Protein AF-A0AAX3HD53-F1 (afdb_monomer_lite)

InterPro domains:
  IPR052057 IS150/IS1296 orfA-like [PTHR33795] (1-44)

Foldseek 3Di:
DDQDPVLLVVLLVVVVVVDDLVVNCVVVVHDSVVSVVSNVVVVD

Secondary structure (DSSP, 8-state):
-PPPHHHHHHHHHHHHTT--HHHHHHHHT--HHHHHHHHHHH--

Radius of g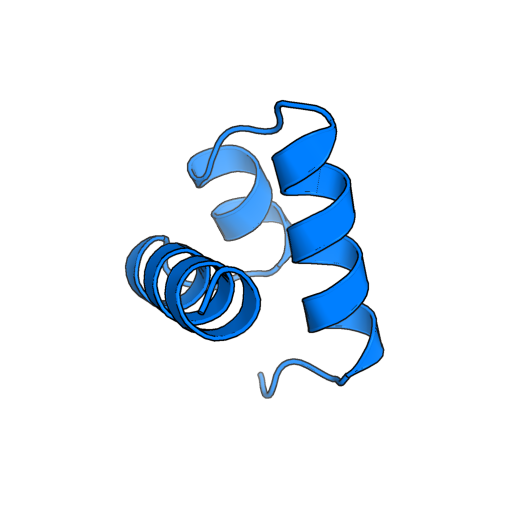yration: 9.32 Å; chains: 1; bounding box: 24×19×18 Å

Sequence (44 aa):
MKLTYDDKVQIYELRKQGYSLEKLSNKFEINNSNIRYMIKLIDR

Structure (mmCIF, N/CA/C/O backbone):
data_AF-A0AAX3HD53-F1
#
_entry.id   AF-A0AAX3HD53-F1
#
loop_
_atom_site.group_PDB
_atom_site.id
_atom_site.type_symbol
_atom_site.label_atom_id
_atom_site.label_alt_id
_atom_site.label_comp_id
_atom_site.label_asym_id
_atom_site.label_entity_id
_atom_site.label_seq_id
_atom_site.pdbx_PDB_ins_code
_atom_site.Cartn_x
_atom_site.Cartn_y
_atom_site.Cartn_z
_atom_site.occupancy
_atom_site.B_iso_or_equiv
_atom_site.auth_seq_id
_atom_site.auth_comp_id
_atom_site.auth_asym_id
_atom_site.auth_atom_id
_atom_site.pdbx_PDB_model_num
ATOM 1 N N . MET A 1 1 ? 14.130 0.898 -6.662 1.00 63.84 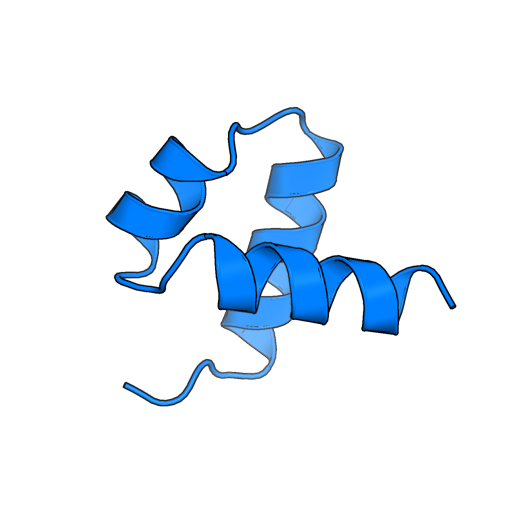1 MET A N 1
ATOM 2 C CA . MET A 1 1 ? 13.601 -0.476 -6.801 1.00 63.84 1 MET A CA 1
ATOM 3 C C . MET A 1 1 ? 12.336 -0.426 -7.656 1.00 63.84 1 MET A C 1
ATOM 5 O O . MET A 1 1 ? 11.568 0.518 -7.504 1.00 63.84 1 MET A O 1
ATOM 9 N N . LYS A 1 2 ? 12.144 -1.343 -8.612 1.00 74.62 2 LYS A N 1
ATOM 10 C CA . LYS A 1 2 ? 10.897 -1.423 -9.397 1.00 74.62 2 LYS A CA 1
ATOM 11 C C . LYS A 1 2 ? 9.969 -2.392 -8.665 1.00 74.62 2 LYS A C 1
ATOM 13 O O . LYS A 1 2 ? 10.373 -3.529 -8.467 1.00 74.62 2 LYS A O 1
ATOM 18 N N . LEU A 1 3 ? 8.773 -1.948 -8.271 1.00 80.88 3 LEU A N 1
ATOM 19 C CA . LEU A 1 3 ? 7.760 -2.839 -7.694 1.00 80.88 3 LEU A CA 1
ATOM 20 C C . LEU A 1 3 ? 7.421 -3.933 -8.705 1.00 80.88 3 LEU A C 1
ATOM 22 O O . LEU A 1 3 ? 7.014 -3.627 -9.837 1.00 80.88 3 LEU A O 1
ATOM 26 N N . THR A 1 4 ? 7.586 -5.183 -8.291 1.00 90.56 4 THR A N 1
ATOM 27 C CA . THR A 1 4 ? 7.127 -6.342 -9.053 1.00 90.56 4 THR A CA 1
ATOM 28 C C . THR A 1 4 ? 5.598 -6.373 -9.085 1.00 90.56 4 THR A C 1
ATOM 30 O O . THR A 1 4 ? 4.922 -5.587 -8.415 1.00 90.56 4 THR A O 1
ATOM 33 N N . TYR A 1 5 ? 5.020 -7.232 -9.926 1.00 89.75 5 TYR A N 1
ATOM 34 C CA . TYR A 1 5 ? 3.568 -7.413 -9.933 1.00 89.75 5 TYR A CA 1
ATOM 35 C C . TYR A 1 5 ? 3.075 -7.927 -8.572 1.00 89.75 5 TYR A C 1
ATOM 37 O O . TYR A 1 5 ? 2.125 -7.365 -8.027 1.00 89.75 5 TY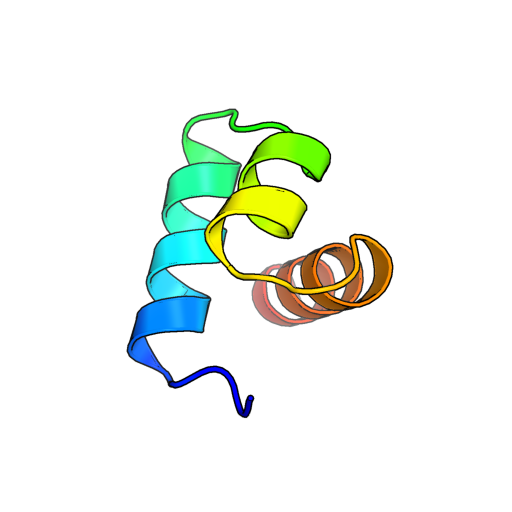R A O 1
ATOM 45 N N . ASP A 1 6 ? 3.785 -8.894 -7.988 1.00 91.50 6 ASP A N 1
ATOM 46 C CA . ASP A 1 6 ? 3.481 -9.448 -6.667 1.00 91.50 6 ASP A CA 1
ATOM 47 C C . ASP A 1 6 ? 3.521 -8.385 -5.567 1.00 91.50 6 ASP A C 1
ATOM 49 O O . ASP A 1 6 ? 2.599 -8.317 -4.754 1.00 91.50 6 ASP A O 1
ATOM 53 N N . ASP A 1 7 ? 4.503 -7.475 -5.591 1.00 91.38 7 ASP A N 1
ATOM 54 C CA . ASP A 1 7 ? 4.561 -6.379 -4.615 1.00 91.38 7 ASP A CA 1
ATOM 55 C C . ASP A 1 7 ? 3.308 -5.496 -4.683 1.00 91.38 7 ASP A C 1
ATOM 57 O O . ASP A 1 7 ? 2.752 -5.103 -3.658 1.00 91.38 7 ASP A O 1
ATOM 61 N N . LYS A 1 8 ? 2.826 -5.189 -5.895 1.00 90.56 8 LYS A N 1
ATOM 62 C CA . LYS A 1 8 ? 1.626 -4.358 -6.089 1.00 90.56 8 LYS A CA 1
ATOM 63 C C . LYS A 1 8 ? 0.375 -5.050 -5.555 1.00 90.56 8 LYS A C 1
ATOM 65 O O . LYS A 1 8 ? -0.436 -4.399 -4.893 1.00 90.56 8 LYS A O 1
ATOM 70 N N . VAL A 1 9 ? 0.237 -6.352 -5.817 1.00 92.94 9 VAL A N 1
ATOM 71 C CA . VAL A 1 9 ? -0.863 -7.173 -5.290 1.00 92.94 9 VAL A CA 1
ATOM 72 C C . VAL A 1 9 ? -0.807 -7.193 -3.764 1.00 92.94 9 VAL A C 1
ATOM 74 O O . VAL A 1 9 ? -1.805 -6.904 -3.105 1.00 92.94 9 VAL A O 1
ATOM 77 N N . GLN A 1 10 ? 0.375 -7.421 -3.190 1.00 94.00 10 GLN A N 1
ATOM 78 C CA . GLN A 1 10 ? 0.557 -7.487 -1.744 1.00 94.00 10 GLN A CA 1
ATOM 79 C C . GLN A 1 10 ? 0.267 -6.147 -1.053 1.00 94.00 10 GLN A C 1
ATOM 81 O O . GLN A 1 10 ? -0.382 -6.119 -0.008 1.00 94.00 10 GLN A O 1
ATOM 86 N N . ILE A 1 11 ? 0.701 -5.021 -1.627 1.00 93.81 11 ILE A N 1
ATOM 87 C CA . ILE A 1 11 ? 0.386 -3.683 -1.103 1.00 93.81 11 ILE A CA 1
ATOM 88 C C . ILE A 1 11 ? -1.131 -3.441 -1.111 1.00 93.81 11 ILE A C 1
ATOM 90 O O . ILE A 1 11 ? -1.660 -2.879 -0.149 1.00 93.81 11 ILE A O 1
ATOM 94 N N . TYR A 1 12 ? -1.837 -3.856 -2.167 1.00 93.75 12 TYR A N 1
ATOM 95 C CA . TYR A 1 12 ? -3.288 -3.676 -2.275 1.00 93.75 12 TYR A CA 1
ATOM 96 C C . TYR A 1 12 ? -4.064 -4.538 -1.264 1.00 93.75 12 TYR A C 1
ATOM 98 O O . TYR A 1 12 ? -4.937 -4.025 -0.561 1.00 93.75 12 TYR A O 1
ATOM 106 N N . GLU A 1 13 ? -3.693 -5.810 -1.116 1.00 94.44 13 GLU A N 1
ATOM 107 C CA . GLU A 1 13 ? -4.223 -6.727 -0.094 1.00 94.44 13 GLU A CA 1
ATOM 108 C C . GLU A 1 13 ? -4.036 -6.158 1.322 1.00 94.44 13 GLU A C 1
ATOM 110 O O . GLU A 1 13 ? -4.997 -5.997 2.079 1.00 94.44 13 GLU A O 1
ATOM 115 N N . LEU A 1 14 ? -2.810 -5.746 1.664 1.00 94.94 14 LEU A N 1
ATOM 116 C CA . LEU A 1 14 ? -2.50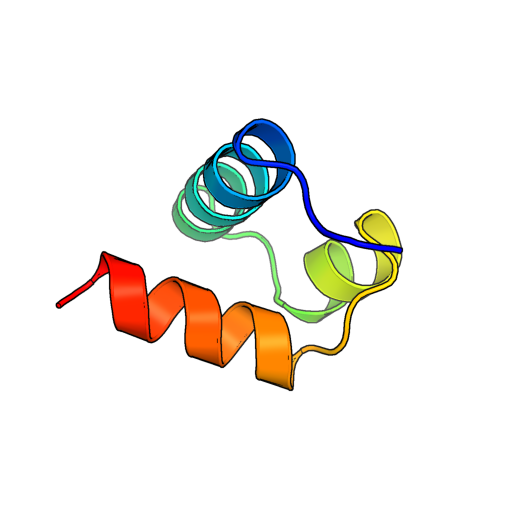0 -5.152 2.968 1.00 94.94 14 LEU A CA 1
ATOM 117 C C . LEU A 1 14 ? -3.280 -3.849 3.194 1.00 94.94 14 LEU A C 1
ATOM 119 O O . LEU A 1 14 ? -3.751 -3.576 4.301 1.00 94.94 14 LEU A O 1
ATOM 123 N N . ARG A 1 15 ? -3.471 -3.038 2.147 1.00 94.06 15 ARG A N 1
ATOM 124 C CA . ARG A 1 15 ? -4.296 -1.830 2.240 1.00 94.06 15 ARG A CA 1
ATOM 125 C C . ARG A 1 15 ? -5.752 -2.161 2.570 1.00 94.06 15 ARG A C 1
ATOM 127 O O . ARG A 1 15 ? -6.341 -1.427 3.372 1.00 94.06 15 ARG A O 1
ATOM 134 N N . LYS A 1 16 ? -6.318 -3.228 1.989 1.00 93.25 16 LYS A N 1
ATOM 135 C CA . LYS A 1 16 ? -7.673 -3.723 2.302 1.00 93.25 16 LYS A CA 1
ATOM 136 C C . LYS A 1 16 ? -7.784 -4.289 3.716 1.00 93.25 16 LYS A C 1
ATOM 138 O O . LYS A 1 16 ? -8.819 -4.116 4.347 1.00 93.25 16 LYS A O 1
ATOM 143 N N . GLN A 1 17 ? -6.706 -4.859 4.250 1.00 95.00 17 GLN A N 1
ATOM 144 C CA . GLN A 1 17 ? -6.617 -5.302 5.649 1.00 95.00 17 GLN A CA 1
ATOM 145 C C . GLN A 1 17 ? -6.506 -4.146 6.664 1.00 95.00 17 GLN A C 1
ATOM 147 O O . GLN A 1 17 ? -6.485 -4.387 7.868 1.00 95.00 17 GLN A O 1
ATOM 152 N N . GLY A 1 18 ? -6.431 -2.891 6.207 1.00 94.62 18 GLY A N 1
ATOM 153 C CA . GLY A 1 18 ? -6.387 -1.713 7.078 1.00 94.62 18 GLY A CA 1
ATOM 154 C C . GLY A 1 18 ? -4.980 -1.233 7.438 1.00 94.62 18 GLY A C 1
ATOM 155 O O . GLY A 1 18 ? -4.832 -0.411 8.343 1.00 94.62 18 GLY A O 1
ATOM 156 N N . TYR A 1 19 ? -3.935 -1.690 6.737 1.00 95.50 19 TYR A N 1
ATOM 157 C CA . TYR A 1 19 ? -2.590 -1.149 6.940 1.00 95.50 19 TYR A CA 1
ATOM 158 C C . TYR A 1 19 ? -2.520 0.337 6.563 1.00 95.50 19 TYR A C 1
ATOM 160 O O . TYR A 1 19 ? -3.056 0.775 5.540 1.00 95.50 19 TYR A O 1
ATOM 168 N N . SER A 1 20 ? -1.808 1.115 7.387 1.00 94.06 20 SER A N 1
ATOM 169 C CA . SER A 1 20 ? -1.533 2.522 7.105 1.00 94.06 20 SER A CA 1
ATOM 170 C C . SER A 1 20 ? -0.530 2.670 5.962 1.00 94.06 20 SER A C 1
ATOM 172 O O . SER A 1 20 ? 0.346 1.824 5.760 1.00 94.06 20 SER A O 1
ATOM 174 N N . LEU A 1 21 ? -0.633 3.782 5.229 1.00 92.88 21 LEU A N 1
ATOM 175 C CA . LEU A 1 21 ? 0.286 4.088 4.132 1.00 92.88 21 LEU A CA 1
ATOM 176 C C . LEU A 1 21 ? 1.738 4.156 4.618 1.00 92.88 21 LEU A C 1
ATOM 178 O O . LEU A 1 21 ? 2.602 3.614 3.949 1.00 92.88 21 LEU A O 1
ATOM 182 N N . GLU A 1 22 ? 1.995 4.708 5.807 1.00 93.94 22 GLU A N 1
ATOM 183 C CA . GLU A 1 22 ? 3.346 4.786 6.381 1.00 93.94 22 GLU A CA 1
ATOM 184 C C . GLU A 1 22 ? 3.960 3.406 6.640 1.00 93.94 22 GLU A C 1
ATOM 186 O O . GLU A 1 22 ? 5.126 3.182 6.325 1.00 93.94 22 GLU A O 1
ATOM 191 N N . LYS A 1 23 ? 3.175 2.442 7.147 1.00 94.25 23 LYS A N 1
ATOM 192 C CA . LYS A 1 23 ? 3.658 1.063 7.334 1.00 94.25 23 LYS A CA 1
ATOM 193 C C . LYS A 1 23 ? 3.997 0.403 6.000 1.00 94.25 23 LYS A C 1
ATOM 195 O O . LYS A 1 23 ? 4.992 -0.308 5.911 1.00 94.25 23 LYS A O 1
ATOM 200 N N . LEU A 1 24 ? 3.186 0.642 4.971 1.00 93.75 24 LEU A N 1
ATOM 201 C CA . LEU A 1 24 ? 3.438 0.136 3.620 1.00 93.75 24 LEU A CA 1
ATOM 202 C C . LEU A 1 24 ? 4.652 0.822 2.984 1.00 93.75 24 LEU A C 1
ATOM 204 O O . LEU A 1 24 ? 5.496 0.157 2.398 1.00 93.75 24 LEU A O 1
ATOM 208 N N . SER A 1 25 ? 4.777 2.134 3.153 1.00 93.06 25 SER A N 1
ATOM 209 C CA . SER A 1 25 ? 5.884 2.930 2.632 1.00 93.06 25 SER A CA 1
ATOM 210 C C . SER A 1 25 ? 7.218 2.483 3.213 1.00 93.06 25 SER A C 1
ATOM 212 O O . SER A 1 25 ? 8.148 2.241 2.452 1.00 93.06 25 SER A O 1
ATOM 214 N N . ASN A 1 26 ? 7.277 2.265 4.528 1.00 93.50 26 ASN A N 1
ATOM 215 C CA . ASN A 1 26 ? 8.479 1.772 5.195 1.00 93.50 26 ASN A CA 1
ATOM 216 C C . ASN A 1 26 ? 8.797 0.316 4.827 1.00 93.50 26 ASN A C 1
ATOM 218 O O . ASN A 1 26 ? 9.958 -0.027 4.651 1.00 93.50 26 ASN A O 1
ATOM 222 N N . LYS A 1 27 ? 7.780 -0.548 4.693 1.00 92.00 27 LYS A N 1
ATOM 223 C CA . LYS A 1 27 ? 7.977 -1.973 4.376 1.00 92.00 27 LYS A CA 1
ATOM 224 C C . LYS A 1 27 ? 8.468 -2.208 2.947 1.00 92.00 27 LYS A C 1
ATOM 226 O O . LYS A 1 27 ? 9.269 -3.106 2.728 1.00 92.00 27 LYS A O 1
ATOM 231 N N . PHE A 1 28 ? 7.943 -1.446 1.993 1.00 90.50 28 PHE A N 1
ATOM 232 C CA . PHE A 1 28 ? 8.254 -1.599 0.570 1.00 90.50 28 PHE A CA 1
ATOM 233 C C . PHE A 1 28 ? 9.251 -0.545 0.066 1.00 90.50 28 PHE A C 1
ATOM 235 O O . PHE A 1 28 ? 9.523 -0.500 -1.129 1.00 90.50 28 PHE A O 1
ATOM 242 N N . GLU A 1 29 ? 9.766 0.313 0.954 1.00 92.12 29 GLU A N 1
ATOM 243 C CA . GLU A 1 29 ? 10.693 1.412 0.640 1.00 92.12 29 GLU A CA 1
ATOM 244 C C . GLU A 1 29 ? 10.201 2.292 -0.527 1.00 92.12 29 GLU A C 1
ATOM 246 O O . GLU A 1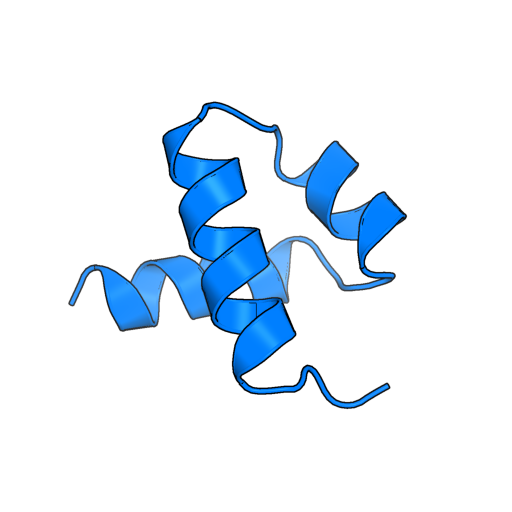 29 ? 10.945 2.697 -1.424 1.00 92.12 29 GLU A O 1
ATOM 251 N N . ILE A 1 30 ? 8.898 2.582 -0.527 1.00 90.50 30 ILE A N 1
ATOM 252 C CA . ILE A 1 30 ? 8.222 3.380 -1.556 1.00 90.50 30 ILE A CA 1
ATOM 253 C C . ILE A 1 30 ? 7.519 4.575 -0.941 1.00 90.50 30 ILE A C 1
ATOM 255 O O . ILE A 1 30 ? 6.987 4.507 0.158 1.00 90.50 30 ILE A O 1
ATOM 259 N N . ASN A 1 31 ? 7.426 5.671 -1.684 1.00 92.38 31 ASN A N 1
ATOM 260 C CA . ASN A 1 31 ? 6.718 6.853 -1.212 1.00 92.38 31 ASN A CA 1
ATOM 261 C C . ASN A 1 31 ? 5.209 6.603 -1.062 1.00 92.38 31 ASN A C 1
ATOM 263 O O . ASN A 1 31 ? 4.567 5.998 -1.926 1.00 92.38 31 ASN A O 1
ATOM 267 N N . ASN A 1 32 ? 4.619 7.194 -0.020 1.00 93.38 32 ASN A N 1
ATOM 268 C CA . ASN A 1 32 ? 3.170 7.217 0.213 1.00 93.38 32 ASN A CA 1
ATOM 269 C C . ASN A 1 32 ? 2.365 7.689 -1.015 1.00 93.38 32 ASN A C 1
ATOM 271 O O . ASN A 1 32 ? 1.264 7.195 -1.269 1.00 93.38 32 ASN A O 1
ATOM 275 N N . SER A 1 33 ? 2.909 8.632 -1.792 1.00 92.62 33 SER A N 1
ATOM 276 C CA . SER A 1 33 ? 2.302 9.131 -3.032 1.00 92.62 33 SER A CA 1
ATOM 277 C C . SER A 1 33 ? 2.166 8.041 -4.097 1.00 92.62 33 SER A C 1
ATOM 279 O O . SER A 1 33 ? 1.109 7.931 -4.718 1.00 92.62 33 SER A O 1
ATOM 281 N N . ASN A 1 34 ? 3.184 7.192 -4.256 1.00 91.31 34 ASN A N 1
ATOM 282 C CA . ASN A 1 34 ? 3.172 6.081 -5.208 1.00 91.31 34 ASN A CA 1
ATOM 283 C C . ASN A 1 34 ? 2.147 5.019 -4.805 1.00 91.31 34 ASN A C 1
ATOM 285 O O . ASN A 1 34 ? 1.394 4.548 -5.655 1.00 91.31 34 ASN A O 1
ATOM 289 N N . ILE A 1 35 ? 2.064 4.692 -3.510 1.00 92.19 35 ILE A N 1
ATOM 290 C CA . ILE A 1 35 ? 1.057 3.756 -2.987 1.00 92.19 35 ILE A CA 1
ATOM 291 C C . ILE A 1 35 ? -0.352 4.296 -3.248 1.00 92.19 35 ILE A C 1
ATOM 293 O O . ILE A 1 35 ? -1.207 3.579 -3.764 1.00 92.19 35 ILE A O 1
ATOM 297 N N . ARG A 1 36 ? -0.596 5.578 -2.944 1.00 92.56 36 ARG A N 1
ATOM 298 C CA . ARG A 1 36 ? -1.897 6.220 -3.184 1.00 92.56 36 ARG A CA 1
ATOM 299 C C . ARG A 1 36 ? -2.270 6.209 -4.666 1.00 92.56 36 ARG A C 1
ATOM 301 O O . ARG A 1 36 ? -3.421 5.938 -4.997 1.00 92.56 36 ARG A O 1
ATOM 308 N N . TYR A 1 37 ? -1.311 6.498 -5.543 1.00 92.00 37 TYR A N 1
ATOM 309 C CA . TYR A 1 37 ? -1.520 6.453 -6.986 1.00 92.00 37 TYR A CA 1
ATOM 310 C C . TYR A 1 37 ? -1.865 5.038 -7.463 1.00 92.00 37 TYR A C 1
ATOM 312 O O . TYR A 1 37 ? -2.843 4.863 -8.182 1.00 92.00 37 TYR A O 1
ATOM 320 N N . MET A 1 38 ? -1.124 4.028 -7.003 1.00 91.19 38 MET A N 1
ATOM 321 C CA . MET A 1 38 ? -1.369 2.627 -7.343 1.00 91.19 38 MET A CA 1
ATOM 322 C C . MET A 1 38 ? -2.759 2.157 -6.8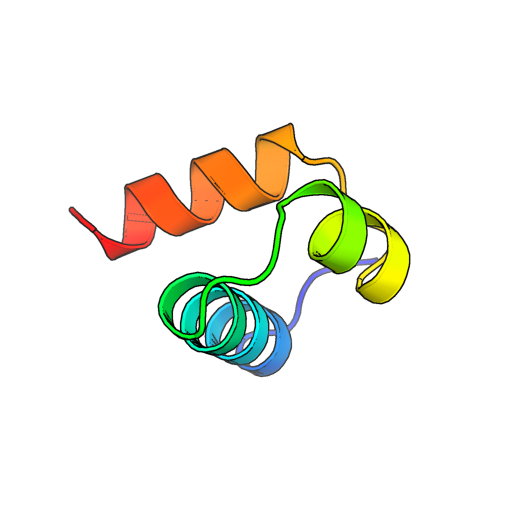99 1.00 91.19 38 MET A C 1
ATOM 324 O O . MET A 1 38 ? -3.476 1.568 -7.699 1.00 91.19 38 MET A O 1
ATOM 328 N N . ILE A 1 39 ? -3.169 2.462 -5.663 1.00 90.94 39 ILE A N 1
ATOM 329 C CA . ILE A 1 39 ? -4.513 2.125 -5.162 1.00 90.94 39 ILE A CA 1
ATOM 330 C C . ILE A 1 39 ? -5.586 2.771 -6.046 1.00 90.94 39 ILE A C 1
ATOM 332 O O . ILE A 1 39 ? -6.506 2.093 -6.488 1.00 90.94 39 ILE A O 1
ATOM 336 N N . LYS A 1 40 ? -5.425 4.058 -6.384 1.00 92.56 40 LYS A N 1
ATOM 337 C CA . LYS A 1 40 ? -6.362 4.783 -7.256 1.00 92.56 40 LYS A CA 1
ATOM 338 C C . LYS A 1 40 ? -6.472 4.178 -8.661 1.00 92.56 40 LYS A C 1
ATOM 340 O O . LYS A 1 40 ? -7.516 4.316 -9.287 1.00 92.56 40 LYS A O 1
ATOM 345 N N . LEU A 1 41 ? -5.403 3.569 -9.175 1.00 91.19 41 LEU A N 1
ATOM 346 C CA . LEU A 1 41 ? -5.428 2.875 -10.464 1.00 91.19 41 LEU A CA 1
ATOM 347 C C . LEU A 1 41 ? -6.162 1.534 -10.400 1.00 91.19 41 LEU A C 1
ATOM 349 O O . LEU A 1 41 ? -6.749 1.151 -11.400 1.00 91.19 41 LEU A O 1
ATOM 353 N N . ILE A 1 42 ? -6.101 0.830 -9.266 1.00 87.75 42 ILE A N 1
ATOM 354 C CA . ILE A 1 42 ? -6.756 -0.476 -9.084 1.00 87.75 42 ILE A CA 1
ATOM 355 C C . ILE A 1 42 ? -8.248 -0.310 -8.776 1.00 87.75 42 ILE A C 1
ATOM 357 O O . ILE A 1 42 ? -9.055 -1.113 -9.227 1.00 87.75 42 ILE A O 1
ATOM 361 N N . ASP A 1 43 ? -8.621 0.726 -8.022 1.00 86.56 43 ASP A N 1
ATOM 362 C CA . ASP A 1 43 ? -10.023 1.000 -7.674 1.00 86.56 43 ASP A CA 1
ATOM 363 C C . ASP A 1 43 ? -10.842 1.597 -8.842 1.00 86.56 43 ASP A C 1
ATOM 365 O O . ASP A 1 43 ? -12.039 1.838 -8.681 1.00 86.56 43 ASP A O 1
ATOM 369 N N . ARG A 1 44 ? -10.210 1.882 -9.988 1.00 78.56 44 ARG A N 1
ATOM 370 C CA . ARG A 1 44 ? -10.855 2.417 -11.195 1.00 78.56 44 ARG A CA 1
ATOM 371 C C . ARG A 1 44 ? -11.228 1.299 -12.160 1.00 78.56 44 ARG A C 1
ATOM 373 O O . ARG A 1 44 ? -12.323 1.424 -12.749 1.00 78.56 44 ARG A O 1
#

pLDDT: mean 90.8, std 5.81, range [63.84, 95.5]

Organism: Streptococcus pneumoniae (NCBI:txid1313)